Protein AF-A0A1W9J7Q5-F1 (afdb_monomer)

pLDDT: mean 92.65, std 6.79, range [59.94, 97.88]

Radius of gyration: 9.89 Å; Cα contacts (8 Å, |Δi|>4): 30; chains: 1; bounding box: 21×27×23 Å

Structure (mmCIF, N/CA/C/O backbone):
data_AF-A0A1W9J7Q5-F1
#
_entry.id   AF-A0A1W9J7Q5-F1
#
loop_
_atom_site.group_PDB
_atom_site.id
_atom_site.type_symbol
_atom_site.label_atom_id
_atom_site.label_alt_id
_atom_site.label_comp_id
_atom_site.label_asym_id
_atom_site.label_entity_id
_atom_site.label_seq_id
_atom_site.pdbx_PDB_ins_code
_atom_site.Cartn_x
_atom_site.Cartn_y
_atom_site.Cartn_z
_atom_site.occupancy
_atom_site.B_iso_or_equiv
_atom_site.auth_seq_id
_atom_site.auth_comp_id
_atom_site.auth_asym_id
_atom_site.auth_atom_id
_atom_site.pdbx_PDB_model_num
ATOM 1 N N . MET A 1 1 ? -7.957 17.818 0.841 1.00 59.94 1 MET A N 1
ATOM 2 C CA . MET A 1 1 ? -7.192 16.661 1.367 1.00 59.94 1 MET A CA 1
ATOM 3 C C . MET A 1 1 ? -5.751 16.778 0.901 1.00 59.94 1 MET A C 1
ATOM 5 O O . MET A 1 1 ? -5.539 17.254 -0.206 1.00 59.94 1 MET A O 1
ATOM 9 N N . ASN A 1 2 ? -4.769 16.400 1.722 1.00 90.94 2 ASN A N 1
ATOM 10 C CA . ASN A 1 2 ? -3.377 16.344 1.267 1.00 90.94 2 ASN A CA 1
ATOM 11 C C . ASN A 1 2 ? -3.141 15.081 0.412 1.00 90.94 2 ASN A C 1
ATOM 13 O O . ASN A 1 2 ? -3.906 14.117 0.487 1.00 90.94 2 ASN A O 1
ATOM 17 N N . LEU A 1 3 ? -2.068 15.078 -0.384 1.00 88.50 3 LEU A N 1
ATOM 18 C CA . LEU A 1 3 ? -1.710 13.963 -1.275 1.00 88.50 3 LEU A CA 1
ATOM 19 C C . LEU A 1 3 ? -1.577 12.623 -0.531 1.00 88.50 3 LEU A C 1
ATOM 21 O O . LEU A 1 3 ? -1.817 11.557 -1.090 1.00 88.50 3 LEU A O 1
ATOM 25 N N . GLN A 1 4 ? -1.189 12.672 0.742 1.00 89.50 4 GLN A N 1
ATOM 26 C CA . GLN A 1 4 ? -1.012 11.485 1.563 1.00 89.50 4 GLN A CA 1
ATOM 27 C C . GLN A 1 4 ? -2.341 10.835 1.945 1.00 89.50 4 GLN A C 1
ATOM 29 O O . GLN A 1 4 ? -2.478 9.633 1.772 1.00 89.50 4 GLN A O 1
ATOM 34 N N . GLY A 1 5 ? -3.328 11.614 2.387 1.00 92.75 5 GLY A N 1
ATOM 35 C CA . GLY A 1 5 ? -4.659 11.100 2.705 1.00 92.75 5 GLY A CA 1
ATOM 36 C C . GLY A 1 5 ? -5.346 10.485 1.487 1.00 92.75 5 GLY A C 1
ATOM 37 O O . GLY A 1 5 ? -5.992 9.453 1.609 1.00 92.75 5 GLY A O 1
ATOM 38 N N . GLN A 1 6 ? -5.136 11.057 0.298 1.00 93.94 6 GLN A N 1
ATOM 39 C CA . GLN A 1 6 ? -5.661 10.485 -0.943 1.00 93.94 6 GLN A CA 1
ATOM 40 C C . GLN A 1 6 ? -5.007 9.135 -1.282 1.00 93.94 6 GLN A C 1
ATOM 42 O O . GLN A 1 6 ? -5.697 8.203 -1.681 1.00 93.94 6 GLN A O 1
ATOM 47 N N . ARG A 1 7 ? -3.688 9.001 -1.080 1.00 93.44 7 ARG A N 1
ATOM 48 C CA . ARG A 1 7 ? -2.962 7.733 -1.277 1.00 93.44 7 ARG A CA 1
ATOM 49 C C . ARG A 1 7 ? -3.363 6.668 -0.259 1.00 93.44 7 ARG A C 1
ATOM 51 O O . ARG A 1 7 ? -3.551 5.521 -0.647 1.00 93.44 7 ARG A O 1
ATOM 58 N N . ASP A 1 8 ? -3.511 7.055 1.007 1.00 95.00 8 ASP A N 1
ATOM 59 C CA . ASP A 1 8 ? -3.983 6.176 2.081 1.00 95.00 8 ASP A CA 1
ATOM 60 C C . ASP A 1 8 ? -5.392 5.641 1.743 1.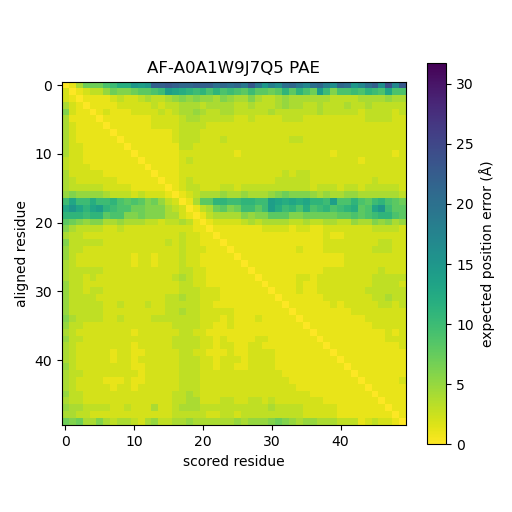00 95.00 8 ASP A C 1
ATOM 62 O O . ASP A 1 8 ? -5.625 4.439 1.841 1.00 95.00 8 ASP A O 1
ATOM 66 N N . LEU A 1 9 ? -6.299 6.502 1.25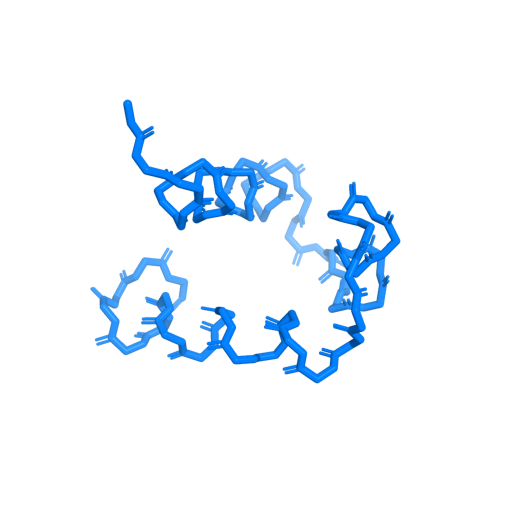8 1.00 94.75 9 LEU A N 1
ATOM 67 C CA . LEU A 1 9 ? -7.653 6.102 0.859 1.00 94.75 9 LEU A CA 1
ATOM 68 C C . LEU A 1 9 ? -7.644 5.127 -0.327 1.00 94.75 9 LEU A C 1
ATOM 70 O O . LEU A 1 9 ? -8.297 4.093 -0.263 1.00 94.75 9 LEU A O 1
ATOM 74 N N . ILE A 1 10 ? -6.862 5.416 -1.375 1.00 92.94 10 ILE A N 1
ATOM 75 C CA . ILE A 1 10 ? -6.728 4.521 -2.536 1.00 92.94 10 ILE A CA 1
ATOM 76 C C . ILE A 1 10 ? -6.203 3.149 -2.101 1.00 92.94 10 ILE A C 1
ATOM 78 O O . ILE A 1 10 ? -6.748 2.134 -2.517 1.00 92.94 10 ILE A O 1
ATOM 82 N N . LEU A 1 11 ? -5.172 3.104 -1.249 1.00 94.19 11 LEU A N 1
ATOM 83 C CA . LEU A 1 11 ? -4.628 1.843 -0.739 1.00 94.19 11 LEU A CA 1
ATOM 84 C C . LEU A 1 11 ? -5.690 1.019 -0.012 1.00 94.19 11 LEU A C 1
ATOM 86 O O . LEU A 1 11 ? -5.832 -0.163 -0.310 1.00 94.19 11 LEU A O 1
ATOM 90 N N . LEU A 1 12 ? -6.437 1.634 0.907 1.00 94.38 12 LEU A N 1
ATOM 91 C CA . LEU A 1 12 ? -7.468 0.938 1.679 1.00 94.38 12 LEU A CA 1
ATOM 92 C C . LEU A 1 12 ? -8.611 0.438 0.791 1.00 94.38 12 LEU A C 1
ATOM 94 O O . LEU A 1 12 ? -9.026 -0.706 0.937 1.00 94.38 12 LEU A O 1
ATOM 98 N N . THR A 1 13 ? -9.059 1.239 -0.180 1.00 94.12 13 THR A N 1
ATOM 99 C CA . THR A 1 13 ? -10.085 0.815 -1.145 1.00 94.12 13 THR A CA 1
ATOM 100 C C . THR A 1 13 ? -9.630 -0.378 -1.987 1.00 94.12 13 THR A C 1
ATOM 102 O O . THR A 1 13 ? -10.424 -1.267 -2.282 1.00 94.12 13 THR A O 1
ATOM 105 N N . GLU A 1 14 ? -8.364 -0.411 -2.399 1.00 93.06 14 GLU A N 1
ATOM 106 C CA . GLU A 1 14 ? -7.825 -1.519 -3.192 1.00 93.06 14 GLU A CA 1
ATOM 107 C C . GLU A 1 14 ? -7.646 -2.798 -2.364 1.00 93.06 14 GLU A C 1
ATOM 109 O O . GLU A 1 14 ? -7.949 -3.881 -2.854 1.00 93.06 14 GLU A O 1
ATOM 114 N N . LEU A 1 15 ? -7.216 -2.670 -1.106 1.00 91.12 15 LEU A N 1
ATOM 115 C CA . LEU A 1 15 ? -7.102 -3.787 -0.162 1.00 91.12 15 LEU A CA 1
ATOM 116 C C . LEU A 1 15 ? -8.465 -4.391 0.198 1.00 91.12 15 LEU A C 1
ATOM 118 O O . LEU A 1 15 ? -8.581 -5.606 0.316 1.00 91.12 15 LEU A O 1
ATOM 122 N N . GLU A 1 16 ? -9.492 -3.555 0.354 1.00 91.25 16 GLU A N 1
ATOM 123 C CA . GLU A 1 16 ? -10.862 -4.004 0.618 1.00 91.25 16 GLU A CA 1
ATOM 124 C C . GLU A 1 16 ? -11.466 -4.733 -0.591 1.00 91.25 16 GLU A C 1
ATOM 126 O O . GLU A 1 16 ? -12.137 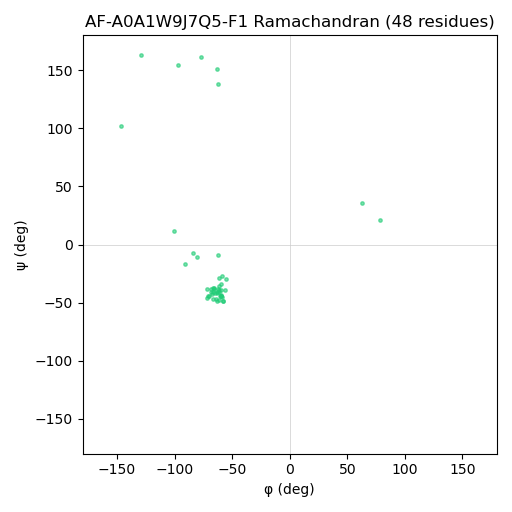-5.751 -0.432 1.00 91.25 16 GLU A O 1
ATOM 131 N N . ARG A 1 17 ? -11.222 -4.229 -1.809 1.00 88.62 17 ARG A N 1
ATOM 132 C CA . ARG A 1 17 ? -11.738 -4.843 -3.042 1.00 88.62 17 ARG A CA 1
ATOM 133 C C . ARG A 1 17 ? -11.133 -6.210 -3.329 1.00 88.62 17 ARG A C 1
ATOM 135 O O . ARG A 1 17 ? -11.830 -7.065 -3.869 1.00 88.62 17 ARG A O 1
ATOM 142 N N . ASP A 1 18 ? -9.849 -6.385 -3.039 1.00 80.19 18 ASP A N 1
ATOM 143 C CA . ASP A 1 18 ? -9.122 -7.611 -3.341 1.00 80.19 18 ASP A CA 1
ATOM 144 C C . ASP A 1 18 ? -8.067 -7.885 -2.265 1.00 80.19 1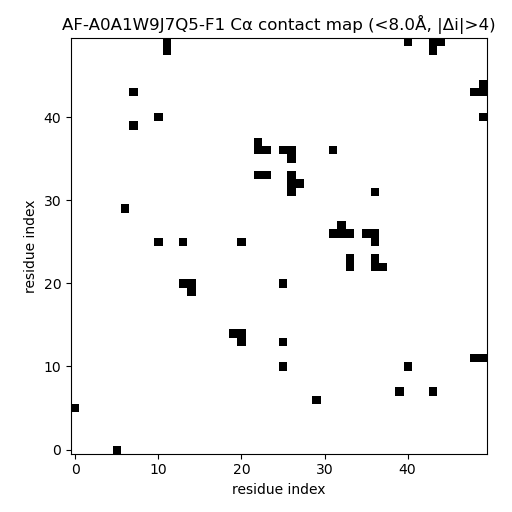8 ASP A C 1
ATOM 146 O O . ASP A 1 18 ? -6.973 -7.317 -2.267 1.00 80.19 18 ASP A O 1
ATOM 150 N N . GLY A 1 19 ? -8.385 -8.811 -1.357 1.00 69.31 19 GLY A N 1
ATOM 151 C CA . GLY A 1 19 ? -7.478 -9.238 -0.291 1.00 69.31 19 GLY A CA 1
ATOM 152 C C . GLY A 1 19 ? -6.183 -9.900 -0.788 1.00 69.31 19 GLY A C 1
ATOM 153 O O . GLY A 1 19 ? -5.275 -10.118 0.013 1.00 69.31 19 GLY A O 1
ATOM 154 N N . ALA A 1 20 ? -6.064 -10.206 -2.087 1.00 81.81 20 ALA A N 1
ATOM 155 C CA . ALA A 1 20 ? -4.861 -10.761 -2.706 1.00 81.81 20 ALA A CA 1
ATOM 156 C C . ALA A 1 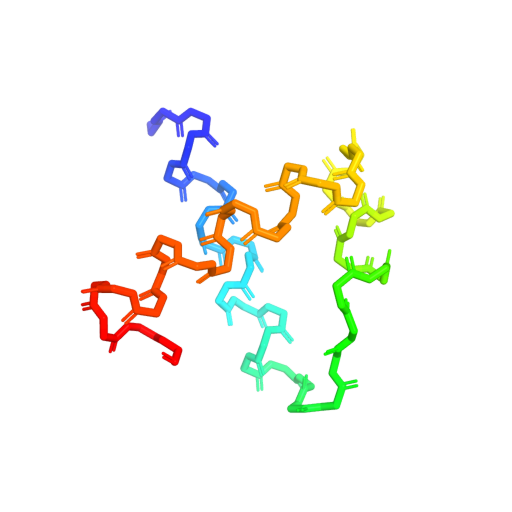20 ? -4.007 -9.712 -3.452 1.00 81.81 20 ALA A C 1
ATOM 158 O O . ALA A 1 20 ? -3.073 -10.066 -4.182 1.00 81.81 20 ALA A O 1
ATOM 159 N N . VAL A 1 21 ? -4.280 -8.415 -3.275 1.00 91.31 21 VAL A N 1
ATOM 160 C CA . VAL A 1 21 ? -3.507 -7.347 -3.916 1.00 91.31 21 VAL A CA 1
ATOM 161 C C . VAL A 1 21 ? -2.034 -7.344 -3.473 1.00 91.31 21 VAL A C 1
ATOM 163 O O . VAL A 1 21 ? -1.687 -7.469 -2.299 1.00 91.31 21 VAL A O 1
ATOM 166 N N . THR A 1 22 ? -1.124 -7.142 -4.430 1.00 94.06 22 THR A N 1
ATOM 167 C CA . THR A 1 22 ? 0.318 -7.057 -4.158 1.00 94.06 22 THR A CA 1
ATOM 168 C C . THR A 1 22 ? 0.793 -5.608 -4.047 1.00 94.06 22 THR A C 1
ATOM 170 O O . THR A 1 22 ? 0.272 -4.699 -4.693 1.00 94.06 22 THR A O 1
ATOM 173 N N . GLN A 1 23 ? 1.891 -5.371 -3.325 1.00 94.81 23 GLN A N 1
ATOM 174 C CA . GLN A 1 23 ? 2.530 -4.046 -3.309 1.00 94.81 23 GLN A CA 1
ATOM 175 C C . GLN A 1 23 ? 2.968 -3.581 -4.713 1.00 94.81 23 GLN A C 1
ATOM 177 O O . GLN A 1 23 ? 3.026 -2.382 -4.978 1.00 94.81 23 GLN A O 1
ATOM 182 N N . ARG A 1 24 ? 3.258 -4.510 -5.637 1.00 96.25 24 ARG A N 1
ATOM 183 C CA . ARG A 1 24 ? 3.640 -4.192 -7.021 1.00 96.25 24 ARG A CA 1
ATOM 184 C C . ARG A 1 24 ? 2.464 -3.663 -7.835 1.00 96.25 24 ARG A C 1
ATOM 186 O O . ARG A 1 24 ? 2.629 -2.665 -8.531 1.00 96.25 24 ARG A O 1
ATOM 193 N N . SER A 1 25 ? 1.292 -4.288 -7.737 1.00 94.56 25 SER A N 1
ATOM 194 C CA . SER A 1 25 ? 0.092 -3.790 -8.419 1.00 94.56 25 SER A CA 1
ATOM 195 C C . SER A 1 25 ? -0.353 -2.439 -7.851 1.00 94.56 25 SER A C 1
ATOM 197 O O . SER A 1 25 ? -0.705 -1.546 -8.620 1.00 94.56 25 SER A O 1
ATOM 199 N N . LEU A 1 26 ? -0.236 -2.236 -6.535 1.00 94.75 26 LEU A N 1
ATOM 200 C CA . LEU A 1 26 ? -0.500 -0.941 -5.894 1.00 94.75 26 LEU A CA 1
ATOM 201 C C . LEU A 1 26 ? 0.466 0.156 -6.366 1.00 94.75 26 LEU A C 1
ATOM 203 O O . LEU A 1 26 ? 0.031 1.271 -6.639 1.00 94.75 26 LEU A O 1
ATOM 207 N N . ALA A 1 27 ? 1.755 -0.157 -6.521 1.00 96.62 27 ALA A N 1
ATOM 208 C CA . ALA A 1 27 ? 2.756 0.785 -7.027 1.00 96.62 27 ALA A CA 1
ATOM 209 C C . ALA A 1 27 ? 2.422 1.283 -8.443 1.00 96.62 27 ALA A C 1
ATOM 211 O O . ALA A 1 27 ? 2.488 2.484 -8.710 1.00 96.62 27 ALA A O 1
ATOM 212 N N . ILE A 1 28 ? 1.997 0.365 -9.320 1.00 95.62 28 ILE A N 1
ATOM 213 C CA . ILE A 1 28 ? 1.551 0.682 -10.683 1.00 95.62 28 ILE A CA 1
ATOM 214 C C . ILE A 1 28 ? 0.310 1.582 -10.643 1.00 95.62 28 ILE A C 1
ATOM 216 O O . ILE A 1 28 ? 0.302 2.622 -11.295 1.00 95.62 28 ILE A O 1
ATOM 220 N N . LYS A 1 29 ? -0.707 1.238 -9.837 1.00 92.44 29 LYS A N 1
ATOM 221 C CA . LYS A 1 29 ? -1.940 2.037 -9.708 1.00 92.44 29 LYS A CA 1
ATOM 222 C C . LYS A 1 29 ? -1.693 3.445 -9.168 1.00 92.44 29 LYS A C 1
ATOM 224 O O . LYS A 1 29 ? -2.301 4.401 -9.634 1.00 92.44 29 LYS A O 1
ATOM 229 N N . LE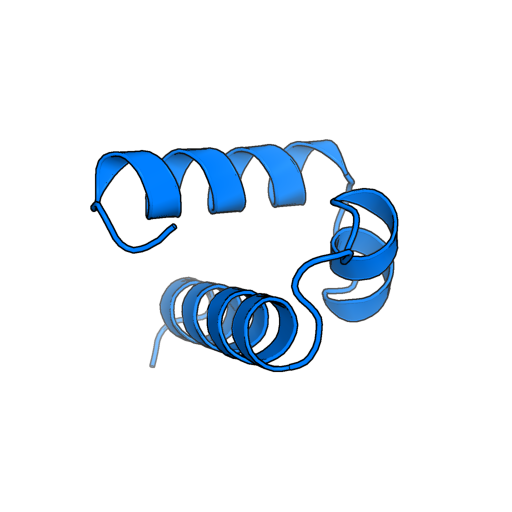U A 1 30 ? -0.807 3.574 -8.185 1.00 92.94 30 LEU A N 1
ATOM 230 C CA . LEU A 1 30 ? -0.481 4.852 -7.553 1.00 92.94 30 LEU A CA 1
ATOM 231 C C . LEU A 1 30 ? 0.512 5.696 -8.366 1.00 92.94 30 LEU A C 1
ATOM 233 O O . LEU A 1 30 ? 0.735 6.855 -8.012 1.00 92.94 30 LEU A O 1
ATOM 237 N N . GLY A 1 31 ? 1.137 5.133 -9.406 1.00 95.56 31 GLY A N 1
ATOM 238 C CA . GLY A 1 31 ? 2.184 5.805 -10.177 1.00 95.56 31 GLY A CA 1
ATOM 239 C C . GLY A 1 31 ? 3.423 6.130 -9.337 1.00 95.56 31 GLY A C 1
ATOM 240 O O . GLY A 1 31 ? 4.027 7.189 -9.502 1.00 95.56 31 GLY A O 1
ATOM 241 N N . VAL A 1 32 ? 3.784 5.259 -8.387 1.00 95.62 32 VAL A N 1
ATOM 242 C CA . VAL A 1 32 ? 4.928 5.455 -7.480 1.00 95.62 32 VAL A CA 1
ATOM 243 C C . VAL A 1 32 ? 5.842 4.234 -7.455 1.00 95.62 32 VAL A C 1
ATOM 245 O O . VAL A 1 32 ? 5.461 3.129 -7.829 1.00 95.62 32 VAL A O 1
ATOM 248 N N . ALA A 1 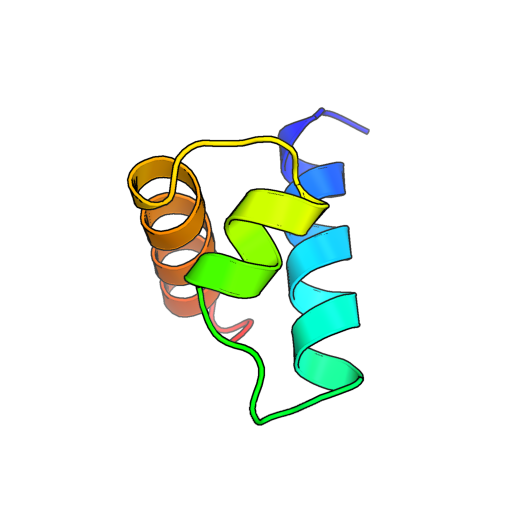33 ? 7.065 4.414 -6.960 1.00 97.88 33 ALA A N 1
ATOM 249 C CA . ALA A 1 33 ? 7.991 3.305 -6.758 1.00 97.88 33 ALA A CA 1
ATOM 250 C C . ALA A 1 33 ? 7.468 2.280 -5.728 1.00 97.88 33 ALA A C 1
ATOM 252 O O . ALA A 1 33 ? 6.794 2.628 -4.752 1.00 97.88 33 ALA A O 1
ATOM 253 N N . LEU A 1 34 ? 7.874 1.014 -5.880 1.00 97.38 34 LEU A N 1
ATOM 254 C CA . LEU A 1 34 ? 7.517 -0.075 -4.959 1.00 97.38 34 LEU A CA 1
ATOM 255 C C . LEU A 1 34 ? 7.915 0.232 -3.504 1.00 97.38 34 LEU A C 1
ATOM 257 O O . LEU A 1 34 ? 7.145 -0.026 -2.582 1.00 97.38 34 LEU A O 1
ATOM 261 N N . GLY A 1 35 ? 9.083 0.847 -3.294 1.00 97.75 35 GLY A N 1
ATOM 262 C CA . GLY A 1 35 ? 9.547 1.243 -1.960 1.00 97.75 35 GLY A CA 1
ATOM 263 C C . GLY A 1 35 ? 8.634 2.268 -1.276 1.00 97.75 35 GLY A C 1
ATOM 264 O O . GLY A 1 35 ? 8.375 2.152 -0.078 1.00 97.75 35 GLY A O 1
ATOM 265 N N . LEU A 1 36 ? 8.083 3.225 -2.034 1.00 96.62 36 LEU A N 1
ATOM 266 C CA . LEU A 1 36 ? 7.103 4.184 -1.509 1.00 96.62 36 LEU A CA 1
ATOM 267 C C . LEU A 1 36 ? 5.783 3.499 -1.161 1.00 96.62 36 LEU A C 1
ATOM 269 O O . LEU A 1 36 ? 5.193 3.800 -0.128 1.00 96.62 36 LEU A O 1
ATOM 273 N N . THR A 1 37 ? 5.362 2.535 -1.975 1.00 97.00 37 THR A N 1
ATOM 274 C CA . THR A 1 37 ? 4.175 1.726 -1.679 1.00 97.00 37 THR A CA 1
ATOM 275 C C . THR A 1 37 ? 4.354 0.946 -0.378 1.00 97.00 37 THR A C 1
ATOM 277 O O . THR A 1 37 ? 3.507 1.029 0.508 1.00 97.00 37 THR A O 1
ATOM 280 N N . ASN A 1 38 ? 5.495 0.275 -0.193 1.00 96.88 38 ASN A N 1
ATOM 281 C CA . ASN A 1 38 ? 5.821 -0.424 1.053 1.00 96.88 38 ASN A CA 1
ATOM 282 C C . ASN A 1 38 ? 5.850 0.525 2.267 1.00 96.88 38 ASN A C 1
ATOM 284 O O . ASN A 1 38 ? 5.370 0.171 3.342 1.00 96.88 38 ASN A O 1
ATOM 288 N N . LEU A 1 39 ? 6.376 1.746 2.106 1.00 97.00 39 LEU A N 1
ATOM 289 C CA . LEU A 1 39 ? 6.352 2.766 3.158 1.00 97.00 39 LEU A CA 1
ATOM 290 C C . LEU A 1 39 ? 4.916 3.120 3.571 1.00 97.00 39 LEU A C 1
ATOM 292 O O . LEU A 1 39 ? 4.640 3.239 4.766 1.00 97.00 39 LEU A O 1
ATOM 296 N N . TYR A 1 40 ? 4.011 3.293 2.607 1.00 95.81 40 TYR A N 1
ATOM 297 C CA . TYR A 1 40 ? 2.609 3.602 2.888 1.00 95.81 40 TYR A CA 1
ATOM 298 C C . TYR A 1 40 ? 1.900 2.437 3.569 1.00 95.81 40 TYR A C 1
ATOM 300 O O . TYR A 1 40 ? 1.296 2.644 4.617 1.00 95.81 40 TYR A O 1
ATOM 308 N N . VAL A 1 41 ? 2.070 1.214 3.063 1.00 95.06 41 VAL A N 1
ATOM 309 C CA . VAL A 1 41 ? 1.495 0.006 3.675 1.00 95.06 41 VAL A CA 1
ATOM 310 C C . VAL A 1 41 ? 1.971 -0.153 5.121 1.00 95.06 41 VAL A C 1
ATOM 312 O O . VAL A 1 41 ? 1.151 -0.270 6.026 1.00 95.06 41 VAL A O 1
ATOM 315 N N . LYS A 1 42 ? 3.280 -0.043 5.388 1.00 96.81 42 LYS A N 1
ATOM 316 C CA . LYS A 1 42 ? 3.819 -0.107 6.761 1.00 96.81 42 LYS A CA 1
ATOM 317 C C . LYS A 1 42 ? 3.265 0.988 7.670 1.00 96.81 42 LYS A C 1
ATOM 319 O O . LYS A 1 42 ? 3.111 0.774 8.870 1.00 96.81 42 LYS A O 1
ATOM 324 N N . ARG A 1 43 ? 2.995 2.179 7.128 1.00 96.06 43 ARG A N 1
ATOM 325 C CA . ARG A 1 43 ? 2.388 3.269 7.895 1.00 96.06 43 ARG A CA 1
ATOM 326 C C . ARG A 1 43 ? 0.934 2.964 8.237 1.00 96.06 43 ARG A C 1
ATOM 328 O O . ARG A 1 43 ? 0.548 3.219 9.371 1.00 96.06 43 ARG A O 1
ATOM 335 N N . LEU A 1 44 ? 0.155 2.454 7.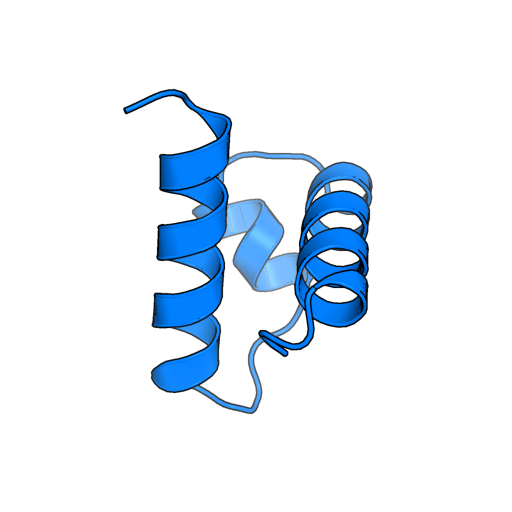288 1.00 95.69 44 LEU A N 1
ATOM 336 C CA . LEU A 1 44 ? -1.235 2.064 7.518 1.00 95.69 44 LEU A CA 1
ATOM 337 C C . LEU A 1 44 ? -1.324 0.920 8.540 1.00 95.69 44 LEU A C 1
ATOM 339 O O . LEU A 1 44 ? -2.108 1.027 9.477 1.00 95.69 44 LEU A O 1
ATOM 343 N N . ALA A 1 45 ? -0.436 -0.076 8.452 1.00 96.00 45 ALA A N 1
ATOM 344 C CA . ALA A 1 45 ? -0.329 -1.157 9.436 1.00 96.00 45 ALA A CA 1
ATOM 345 C C . ALA A 1 45 ? 0.000 -0.632 10.844 1.00 96.00 45 ALA A C 1
ATOM 347 O O . ALA A 1 45 ? -0.645 -0.988 11.823 1.00 96.00 45 ALA A O 1
ATOM 348 N N . ARG A 1 46 ? 0.946 0.313 10.966 1.00 97.62 46 ARG A N 1
ATOM 349 C CA . ARG A 1 46 ? 1.252 0.961 12.257 1.00 97.62 46 ARG A CA 1
ATOM 350 C C . ARG A 1 46 ? 0.055 1.720 12.844 1.00 97.62 46 ARG A C 1
ATOM 352 O O . ARG A 1 46 ? -0.020 1.877 14.056 1.00 97.62 46 ARG A O 1
ATOM 359 N N . LYS A 1 47 ? -0.846 2.222 11.996 1.00 95.69 47 LYS A N 1
ATOM 360 C CA . LYS A 1 47 ? -2.089 2.886 12.414 1.00 95.69 47 LYS A CA 1
ATOM 361 C C . LYS A 1 47 ? -3.230 1.898 12.708 1.00 95.69 47 LYS A C 1
ATOM 363 O O . LYS A 1 47 ? -4.261 2.342 13.196 1.00 95.69 47 LYS A O 1
ATOM 368 N N . GLY A 1 48 ? -3.063 0.604 12.421 1.00 96.19 48 GLY A N 1
ATOM 369 C CA . GLY A 1 48 ? -4.096 -0.421 12.602 1.00 96.19 48 GLY A CA 1
ATOM 370 C C . GLY A 1 48 ? -5.167 -0.446 11.508 1.00 96.19 48 GLY A C 1
ATOM 371 O O . GLY A 1 48 ? -6.263 -0.934 11.756 1.00 96.19 48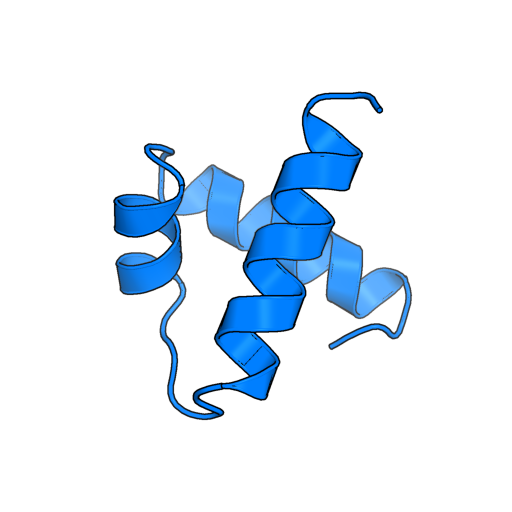 GLY A O 1
ATOM 372 N N . TYR A 1 49 ? -4.884 0.106 10.323 1.00 93.69 49 TYR A N 1
ATOM 373 C CA . TYR A 1 49 ? -5.835 0.104 9.202 1.00 93.69 49 TYR A CA 1
ATOM 374 C C . TYR A 1 49 ? -5.704 -1.105 8.266 1.00 93.69 49 TYR A C 1
ATOM 376 O O . TYR A 1 49 ? -6.609 -1.337 7.469 1.00 93.69 49 TYR A O 1
ATOM 384 N N . VAL A 1 50 ? -4.582 -1.831 8.325 1.00 88.94 50 VAL A N 1
ATOM 385 C CA . VAL A 1 50 ? -4.300 -3.055 7.552 1.00 88.94 50 VAL A CA 1
ATOM 386 C C . VAL A 1 50 ? -3.569 -4.056 8.422 1.00 88.94 50 VAL A C 1
ATOM 388 O O . VAL A 1 50 ? -2.808 -3.582 9.299 1.00 88.94 50 VAL A O 1
#

Solvent-accessible surface area (backbone atoms only — not comparable to full-atom values): 2973 Å² total; per-residue (Å²): 133,56,76,63,59,55,51,53,49,53,52,52,56,48,46,71,76,34,83,82,69,48,60,63,62,49,10,63,75,69,73,46,56,52,70,58,38,51,52,49,51,56,49,37,36,76,72,68,78,94

Foldseek 3Di:
DDPLVVLLVVVLVVCVVDVPDDLVVSCVVSVHDSVVSVVSVVVCVVVVSD

Secondary structure (DSSP, 8-state):
--HHHHHHHHHHHHHHH-TT--HHHHHHHHTS-HHHHHHHHHHHHHTT--

Sequence (50 aa):
MNLQGQRDLILLTELERDGAVTQRSLAIKLGVALGLTNLYVKRLARKGYV

Mean predicted aligned error: 2.88 Å

Nearest PDB structures (foldseek):
  5duk-assembly1_B  TM=8.494E-01  e=5.578E-02  Thermoplasmatales archaeon SCGC AB-539-N05
  2cfx-assembly1_C  TM=8.505E-01  e=5.226E-02  Bacillus subtilis
  2efo-assembly1_A  TM=8.696E-01  e=9.393E-02  Sulfurisphaera tokodaii str. 7
  4pcq-assembly2_C  TM=7.606E-01  e=5.953E-02  Mycobacterium tuberculosis H37Rv
  4d18-assembly2_J  TM=9.282E-01  e=1.358E+00  Homo sapiens